Protein AF-A0A1M6QXC8-F1 (afdb_monomer)

Organism: NCBI:txid1123349

Nearest PDB structures (foldseek):
  7bpm-assembly1_A  TM=7.364E-01  e=1.188E+00  synthetic construct

pLDDT: mean 83.91, std 10.19, range [55.34, 93.56]

Foldseek 3Di:
DKKKWFQAPVSDTDIDDDPDPVVVVCVCVVRVGDPVTMDMDDDDPPPPPPD

Sequence (51 aa):
MYILKFVDFEDDLAVKEFNSKEELKEYIIKNNIDKHWYQIEEIKKVIPNLK

Solvent-accessible surface area (backbone atoms only — not comparable to full-atom values): 3203 Å² total; per-residue (Å²): 70,33,37,40,38,30,56,49,97,83,76,42,86,44,77,49,78,30,78,45,71,63,62,47,50,52,49,37,64,74,67,65,57,53,81,91,47,53,49,79,45,76,56,73,84,78,73,77,82,86,122

Mean predicted aligned error: 6.47 Å

Structure (mmCIF, N/CA/C/O backbone):
data_AF-A0A1M6QXC8-F1
#
_entry.id   AF-A0A1M6QXC8-F1
#
loop_
_atom_site.group_PDB
_atom_site.id
_atom_site.type_symbol
_atom_site.label_atom_id
_atom_site.label_alt_id
_atom_site.label_comp_id
_atom_site.label_asym_id
_atom_site.label_entity_id
_atom_site.label_seq_id
_atom_site.pdbx_PDB_ins_code
_atom_site.Cartn_x
_atom_site.Cartn_y
_atom_site.Cartn_z
_atom_site.occupancy
_atom_site.B_iso_or_equiv
_atom_site.auth_seq_id
_atom_site.auth_comp_id
_atom_site.auth_asym_id
_atom_site.auth_atom_id
_atom_site.pdbx_PDB_model_num
ATOM 1 N N . MET A 1 1 ? -9.801 -1.872 6.496 1.00 87.00 1 MET A N 1
ATOM 2 C CA . MET A 1 1 ? -9.371 -2.430 5.203 1.00 87.00 1 MET A CA 1
ATOM 3 C C . MET A 1 1 ? -8.941 -1.266 4.342 1.00 87.00 1 M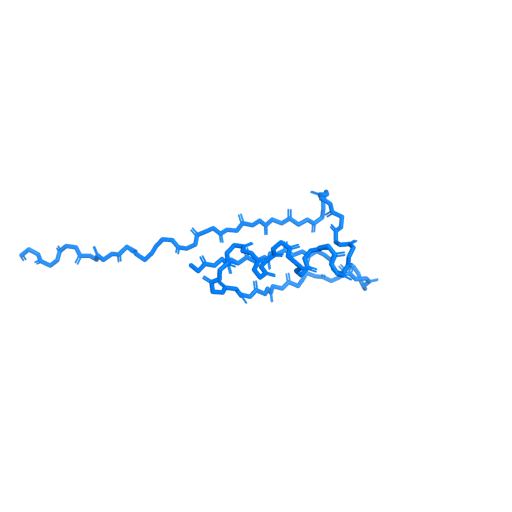ET A C 1
ATOM 5 O O . MET A 1 1 ? -9.626 -0.248 4.332 1.00 87.00 1 MET A O 1
ATOM 9 N N . TYR A 1 2 ? -7.785 -1.381 3.715 1.00 89.00 2 TYR A N 1
ATOM 10 C CA . TYR A 1 2 ? -7.154 -0.321 2.949 1.00 89.00 2 TYR A CA 1
ATOM 11 C C . TYR A 1 2 ? -6.909 -0.815 1.535 1.00 89.00 2 TYR A C 1
ATOM 13 O O . TYR A 1 2 ? -6.536 -1.967 1.344 1.00 89.00 2 TYR A O 1
ATOM 21 N N . ILE A 1 3 ? -7.099 0.054 0.558 1.00 90.44 3 ILE A N 1
ATOM 22 C CA . ILE A 1 3 ? -6.763 -0.210 -0.833 1.00 90.44 3 ILE A CA 1
ATOM 23 C C . ILE A 1 3 ? -5.651 0.754 -1.213 1.00 90.44 3 ILE A C 1
ATOM 25 O O . ILE A 1 3 ? -5.787 1.962 -1.033 1.00 90.44 3 ILE A O 1
ATOM 29 N N . LEU A 1 4 ? -4.554 0.215 -1.724 1.00 91.81 4 LEU A N 1
ATOM 30 C CA . LEU A 1 4 ? -3.495 0.966 -2.373 1.00 91.81 4 LEU A CA 1
ATOM 31 C C . LEU A 1 4 ? -3.679 0.833 -3.881 1.00 91.81 4 LEU A C 1
ATOM 33 O O . LEU A 1 4 ? -3.635 -0.275 -4.413 1.00 91.81 4 LEU A O 1
ATOM 37 N N . LYS A 1 5 ? -3.857 1.957 -4.560 1.00 91.56 5 LYS A N 1
ATOM 38 C CA . LYS A 1 5 ? -3.776 2.057 -6.016 1.00 91.56 5 LYS A CA 1
ATOM 39 C C . LYS A 1 5 ? -2.471 2.756 -6.342 1.00 91.56 5 LYS A C 1
ATOM 41 O O . LYS A 1 5 ? -2.208 3.802 -5.758 1.00 91.56 5 LYS A O 1
ATOM 46 N N . PHE A 1 6 ? -1.645 2.191 -7.202 1.00 91.06 6 PHE A N 1
ATOM 47 C CA . PHE A 1 6 ? -0.358 2.780 -7.550 1.00 91.06 6 PHE A CA 1
ATOM 48 C C . PHE A 1 6 ? 0.017 2.445 -8.985 1.00 91.06 6 PHE A C 1
ATOM 50 O O . PHE A 1 6 ? -0.506 1.486 -9.543 1.00 91.06 6 PHE A O 1
ATOM 57 N N . VAL A 1 7 ? 0.897 3.246 -9.570 1.00 88.38 7 VAL A N 1
ATOM 58 C CA . VAL A 1 7 ? 1.540 2.900 -10.839 1.00 88.38 7 VAL A CA 1
ATOM 59 C C . VAL A 1 7 ? 2.789 2.092 -10.524 1.00 88.38 7 VAL A C 1
ATOM 61 O O . VAL A 1 7 ? 3.577 2.486 -9.658 1.00 88.38 7 VAL A O 1
ATOM 64 N N . ASP A 1 8 ? 2.916 0.927 -11.143 1.00 83.19 8 ASP A N 1
ATOM 65 C CA . ASP A 1 8 ? 4.052 0.044 -10.932 1.00 83.19 8 ASP A CA 1
ATOM 66 C C . ASP A 1 8 ? 5.242 0.415 -11.838 1.00 83.19 8 ASP A C 1
ATOM 68 O O . ASP A 1 8 ? 5.280 1.479 -12.453 1.00 83.19 8 ASP A O 1
ATOM 72 N N . PHE A 1 9 ? 6.274 -0.427 -11.859 1.00 79.62 9 PHE A N 1
ATOM 73 C CA . PHE A 1 9 ? 7.492 -0.152 -12.622 1.00 79.62 9 PHE A CA 1
ATOM 74 C C . PHE A 1 9 ? 7.315 -0.324 -14.140 1.00 79.62 9 PHE A C 1
ATOM 76 O O . PHE A 1 9 ? 8.211 0.075 -14.884 1.00 79.62 9 PHE A O 1
ATOM 83 N N . GLU A 1 10 ? 6.207 -0.914 -14.593 1.00 85.69 10 GLU A N 1
ATOM 84 C CA . GLU A 1 10 ? 5.853 -1.060 -16.010 1.00 85.69 10 GLU A CA 1
ATOM 85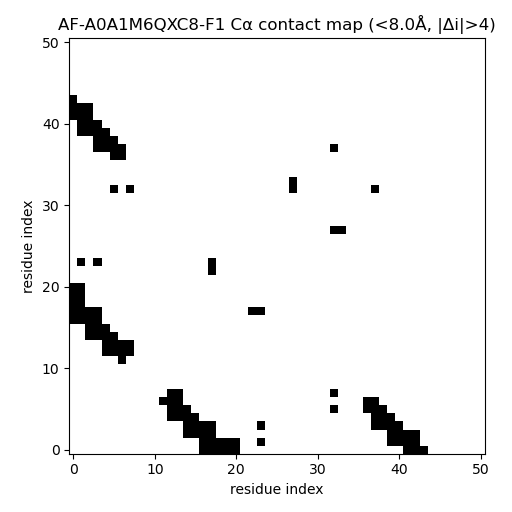 C C . GLU A 1 10 ? 4.918 0.069 -16.482 1.00 85.69 10 GLU A C 1
ATOM 87 O O . GLU A 1 10 ? 4.383 0.003 -17.585 1.00 85.69 10 GLU A O 1
ATOM 92 N N . ASP A 1 11 ? 4.754 1.124 -15.669 1.00 82.75 11 ASP A N 1
ATOM 93 C CA . ASP A 1 11 ? 3.782 2.207 -15.873 1.00 82.75 11 ASP A CA 1
ATOM 94 C C . ASP A 1 11 ? 2.314 1.716 -15.868 1.00 82.75 11 ASP A C 1
ATOM 96 O O . ASP A 1 11 ? 1.401 2.418 -16.316 1.00 82.75 11 ASP A O 1
ATOM 100 N N . ASP A 1 12 ? 2.053 0.537 -15.292 1.00 88.31 12 ASP A N 1
ATOM 101 C CA . ASP A 1 12 ? 0.724 -0.060 -15.214 1.00 88.31 12 ASP A CA 1
ATOM 102 C C . ASP A 1 12 ? 0.009 0.267 -13.896 1.00 88.31 12 ASP A C 1
ATOM 104 O O 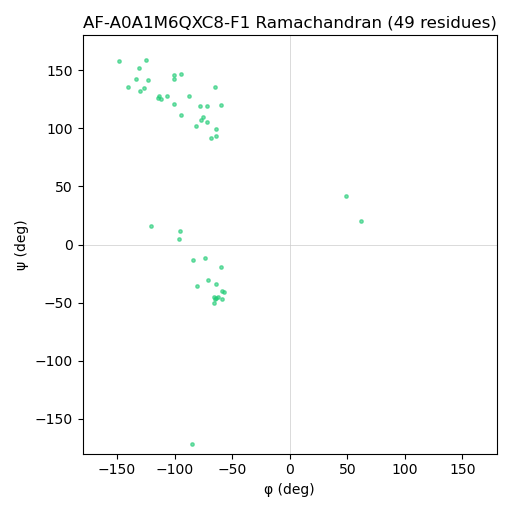. ASP A 1 12 ? 0.597 0.382 -12.815 1.00 88.31 12 ASP A O 1
ATOM 108 N N . LEU A 1 13 ? -1.319 0.406 -13.970 1.00 88.62 13 LEU A N 1
ATOM 109 C CA . LEU A 1 13 ? -2.149 0.673 -12.796 1.00 88.62 13 LEU A CA 1
ATOM 110 C C . LEU A 1 13 ? -2.349 -0.610 -11.976 1.00 88.62 13 LEU A C 1
ATOM 112 O O . LEU A 1 13 ? -3.154 -1.476 -12.323 1.00 88.62 13 LEU A O 1
ATOM 116 N N . ALA A 1 14 ? -1.693 -0.681 -10.824 1.00 89.50 14 ALA A N 1
ATOM 117 C CA . ALA A 1 14 ? -1.801 -1.772 -9.870 1.00 89.50 14 ALA A CA 1
ATOM 118 C C . ALA A 1 14 ? -2.732 -1.428 -8.696 1.00 89.50 14 ALA A C 1
ATOM 120 O O . ALA A 1 14 ? -2.793 -0.295 -8.207 1.00 89.50 14 ALA A O 1
ATOM 121 N N . VAL A 1 15 ? -3.447 -2.440 -8.193 1.00 91.50 15 VAL A N 1
ATOM 122 C CA . VAL A 1 15 ? -4.334 -2.323 -7.026 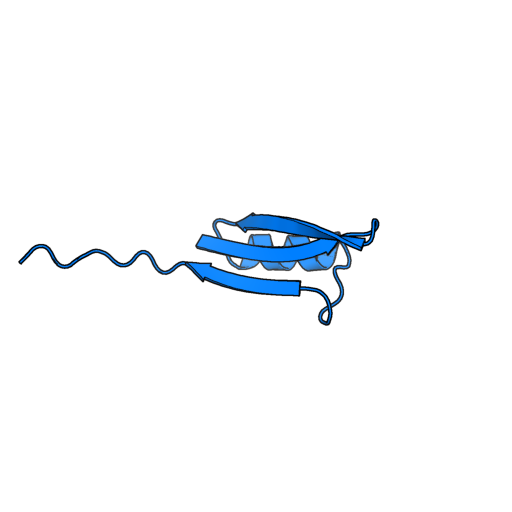1.00 91.50 15 VAL A CA 1
ATOM 123 C C . VAL A 1 15 ? -4.022 -3.430 -6.030 1.00 91.50 15 VAL A C 1
ATOM 125 O O . VAL A 1 15 ? -3.920 -4.599 -6.400 1.00 91.50 15 VAL A O 1
ATOM 128 N N . LYS A 1 16 ? -3.883 -3.070 -4.752 1.00 91.00 16 LYS A N 1
ATOM 129 C CA . LYS A 1 16 ? -3.592 -4.017 -3.677 1.00 91.00 16 LYS A CA 1
ATOM 130 C C . LYS A 1 16 ? -4.367 -3.707 -2.407 1.00 91.00 16 LYS A C 1
ATOM 132 O O . LYS A 1 16 ? -4.441 -2.560 -1.974 1.00 91.00 16 LYS A O 1
ATOM 137 N N . GLU A 1 17 ? -4.921 -4.745 -1.800 1.00 91.62 17 GLU A N 1
ATOM 138 C CA . GLU A 1 17 ? -5.730 -4.647 -0.589 1.00 91.62 17 GLU A CA 1
ATOM 139 C C . GLU A 1 17 ? -4.907 -5.023 0.647 1.00 91.62 17 GLU A C 1
ATOM 141 O O . GLU A 1 17 ? -4.082 -5.936 0.617 1.00 91.62 17 GLU A O 1
ATOM 146 N N . PHE A 1 18 ? -5.148 -4.316 1.747 1.00 92.75 18 PHE A N 1
ATOM 147 C CA . PHE A 1 18 ? -4.465 -4.490 3.022 1.00 92.75 18 PHE A CA 1
ATOM 148 C C . PHE A 1 18 ? -5.472 -4.518 4.167 1.00 92.75 18 PHE A C 1
ATOM 150 O O . PHE A 1 18 ? -6.457 -3.769 4.195 1.00 92.75 18 PHE A O 1
ATOM 157 N N . ASN A 1 19 ? -5.208 -5.360 5.162 1.00 89.19 19 ASN A N 1
ATOM 158 C CA . ASN A 1 19 ? -6.071 -5.469 6.334 1.00 89.19 19 ASN A CA 1
ATOM 159 C C . ASN A 1 19 ? -5.791 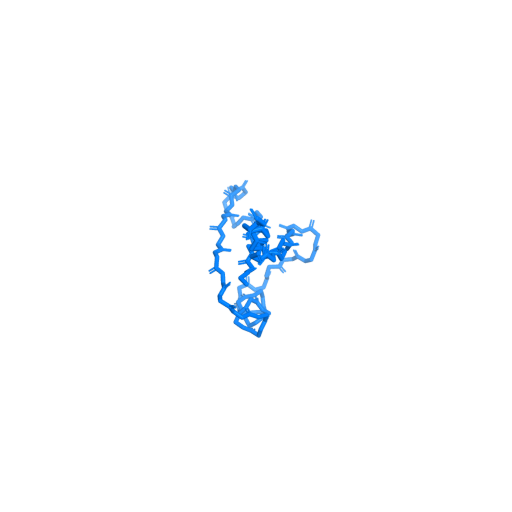-4.346 7.336 1.00 89.19 19 ASN A C 1
ATOM 161 O O . ASN A 1 19 ? -6.730 -3.799 7.925 1.00 89.19 19 ASN A O 1
ATOM 165 N N . SER A 1 20 ? -4.526 -3.942 7.456 1.00 89.81 20 SER A N 1
ATOM 166 C CA . SER A 1 20 ? -4.063 -2.906 8.374 1.00 89.81 20 SER A CA 1
ATOM 167 C C . SER A 1 20 ? -3.303 -1.773 7.672 1.00 89.81 20 SER A C 1
ATOM 169 O O . SER A 1 20 ? -2.790 -1.910 6.561 1.00 89.81 20 SER A O 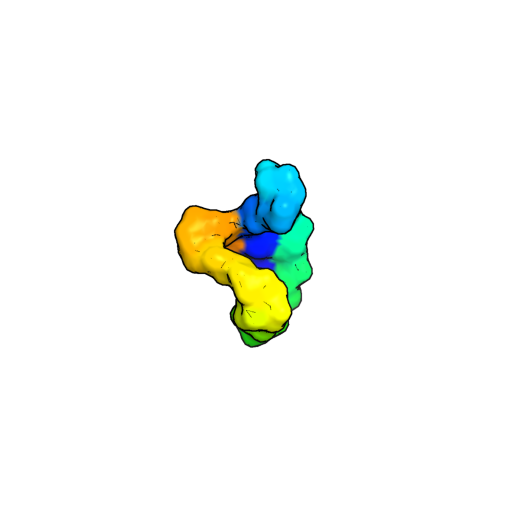1
ATOM 171 N N . LYS A 1 21 ? -3.238 -0.614 8.340 1.00 88.44 21 LYS A N 1
ATOM 172 C CA . LYS A 1 21 ? -2.495 0.559 7.854 1.00 88.44 21 LYS A CA 1
ATOM 173 C C . LYS A 1 21 ? -0.981 0.353 7.935 1.00 88.44 21 LYS A C 1
ATOM 175 O O . LYS A 1 21 ? -0.251 0.944 7.145 1.00 88.44 21 LYS A O 1
ATOM 180 N N . GLU A 1 22 ? -0.521 -0.437 8.902 1.00 92.31 22 GLU A N 1
ATOM 181 C CA . GLU A 1 22 ? 0.894 -0.778 9.072 1.00 92.31 22 GLU A CA 1
ATOM 182 C C . GLU A 1 22 ? 1.397 -1.613 7.896 1.00 92.31 22 GLU A C 1
ATOM 184 O O . GLU A 1 22 ? 2.339 -1.181 7.237 1.00 92.31 22 GLU A O 1
ATOM 189 N N . GLU A 1 23 ? 0.687 -2.686 7.527 1.00 92.44 23 GLU A N 1
ATOM 190 C CA . GLU A 1 23 ? 1.038 -3.508 6.359 1.00 92.44 23 GLU A CA 1
ATOM 191 C C . GLU A 1 23 ? 1.103 -2.684 5.065 1.00 92.44 23 GLU A C 1
ATOM 193 O O . GLU A 1 23 ? 2.017 -2.853 4.256 1.00 92.44 23 GLU A O 1
ATOM 198 N N . LEU A 1 24 ? 0.160 -1.753 4.874 1.00 91.88 24 LEU A N 1
ATOM 199 C CA . LEU A 1 24 ? 0.162 -0.855 3.719 1.00 91.88 24 LEU A CA 1
ATOM 200 C C . LEU A 1 24 ? 1.406 0.045 3.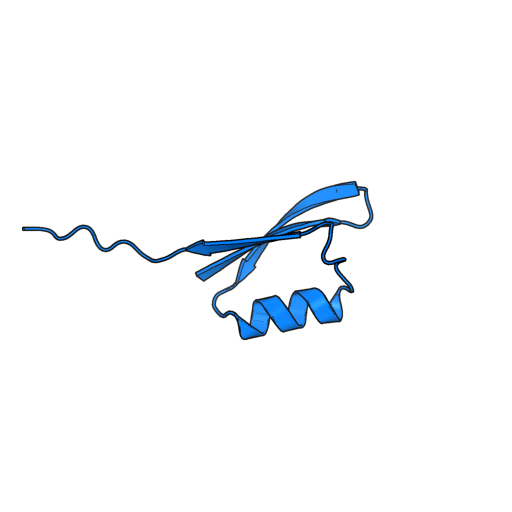704 1.00 91.88 24 LEU A C 1
ATOM 202 O O . LEU A 1 24 ? 2.038 0.215 2.661 1.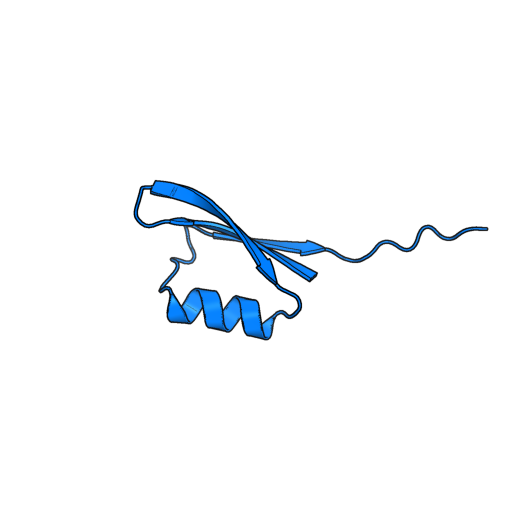00 91.88 24 LEU A O 1
ATOM 206 N N . LYS A 1 25 ? 1.772 0.628 4.851 1.00 90.50 25 LYS A N 1
ATOM 207 C CA . LYS A 1 25 ? 2.953 1.496 4.959 1.00 90.50 25 LYS A CA 1
ATOM 208 C C . LYS A 1 25 ? 4.244 0.723 4.730 1.00 90.50 25 LYS A C 1
ATOM 210 O O . LYS A 1 25 ? 5.103 1.198 3.991 1.00 90.50 25 LYS A O 1
ATOM 215 N N . GLU A 1 26 ? 4.373 -0.454 5.335 1.00 93.56 26 GLU A N 1
ATOM 216 C CA . GLU A 1 26 ? 5.522 -1.332 5.120 1.00 93.56 26 GLU A CA 1
ATOM 217 C C . GLU A 1 26 ? 5.651 -1.715 3.647 1.00 93.56 26 GLU A C 1
ATOM 219 O O . GLU A 1 26 ? 6.754 -1.698 3.104 1.00 93.56 26 GLU A O 1
ATOM 224 N N . TYR A 1 27 ? 4.533 -1.985 2.969 1.00 91.69 27 TYR A N 1
ATOM 225 C CA . TYR A 1 27 ? 4.540 -2.296 1.546 1.00 91.69 27 TYR A CA 1
ATOM 226 C C . TYR A 1 27 ? 5.029 -1.127 0.685 1.00 91.69 27 TYR A C 1
ATOM 228 O O . TYR A 1 27 ? 5.877 -1.337 -0.181 1.00 91.69 27 TYR A O 1
ATOM 236 N N . ILE A 1 28 ? 4.547 0.096 0.931 1.00 89.81 28 ILE A N 1
ATOM 237 C CA . ILE A 1 28 ? 4.997 1.298 0.207 1.00 89.81 28 ILE A CA 1
ATOM 238 C C . ILE A 1 28 ? 6.505 1.495 0.376 1.00 89.81 28 ILE A C 1
ATOM 240 O O . ILE A 1 28 ? 7.209 1.700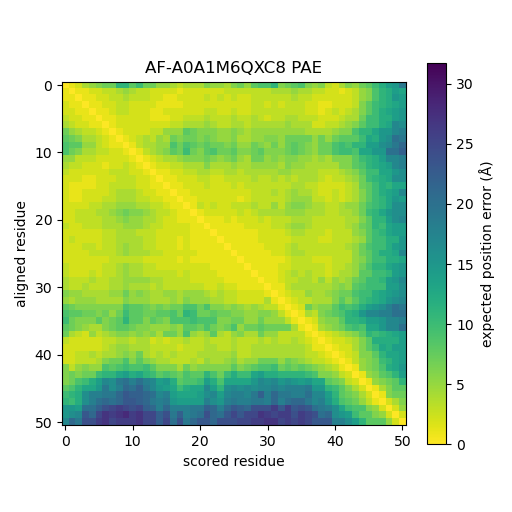 -0.610 1.00 89.81 28 ILE A O 1
ATOM 244 N N . ILE A 1 29 ? 7.006 1.386 1.611 1.00 90.50 29 ILE A N 1
ATOM 245 C CA . ILE A 1 29 ? 8.430 1.567 1.921 1.00 90.50 29 ILE A CA 1
ATOM 246 C C . ILE A 1 29 ? 9.267 0.470 1.256 1.00 90.50 29 ILE A C 1
ATOM 248 O O . ILE A 1 29 ? 10.269 0.764 0.609 1.00 90.50 29 ILE A O 1
ATOM 252 N N . LYS A 1 30 ? 8.847 -0.794 1.376 1.00 90.69 30 LYS A N 1
ATOM 253 C CA . LYS A 1 30 ? 9.580 -1.949 0.841 1.00 90.69 30 LYS A CA 1
ATOM 254 C C . LYS A 1 30 ? 9.676 -1.938 -0.683 1.00 90.69 30 LYS A C 1
ATOM 256 O O . LYS A 1 30 ? 10.681 -2.388 -1.221 1.00 90.69 30 LYS A O 1
ATOM 261 N N . ASN A 1 31 ? 8.644 -1.443 -1.363 1.00 88.06 31 ASN A N 1
ATOM 262 C CA . ASN A 1 31 ? 8.602 -1.370 -2.824 1.00 88.06 31 ASN A CA 1
ATOM 263 C C . ASN A 1 31 ? 9.023 0.004 -3.363 1.00 88.06 31 ASN A C 1
ATOM 265 O O . ASN A 1 31 ? 8.947 0.219 -4.566 1.00 88.06 31 ASN A O 1
ATOM 269 N N . ASN A 1 32 ? 9.461 0.921 -2.490 1.00 86.31 32 ASN A N 1
ATOM 270 C CA . ASN A 1 32 ? 9.860 2.284 -2.842 1.00 86.31 32 ASN A CA 1
ATOM 271 C C . ASN A 1 32 ? 8.828 2.998 -3.739 1.00 86.31 32 ASN A C 1
ATOM 273 O O . ASN A 1 32 ? 9.184 3.653 -4.717 1.00 86.31 32 ASN A O 1
ATOM 277 N N . ILE A 1 33 ? 7.539 2.823 -3.425 1.00 85.81 33 ILE A N 1
ATOM 278 C CA . ILE A 1 33 ? 6.449 3.389 -4.227 1.00 85.81 33 ILE A CA 1
ATOM 279 C C . ILE A 1 33 ? 6.429 4.893 -3.991 1.00 85.81 33 ILE A C 1
ATOM 281 O O . ILE A 1 33 ? 6.235 5.360 -2.862 1.00 85.81 33 ILE A O 1
ATOM 285 N N . ASP A 1 34 ? 6.630 5.651 -5.064 1.00 78.81 34 ASP A N 1
ATOM 286 C CA . ASP A 1 34 ? 6.710 7.098 -4.980 1.00 78.81 34 ASP A CA 1
ATOM 287 C C . ASP A 1 34 ? 5.367 7.697 -4.531 1.00 78.81 34 ASP A C 1
ATOM 289 O O . ASP A 1 34 ? 4.289 7.337 -5.009 1.00 78.81 34 ASP A O 1
ATOM 293 N N . LYS A 1 35 ? 5.440 8.650 -3.600 1.00 75.19 35 LYS A N 1
ATOM 294 C CA . LYS A 1 35 ? 4.289 9.362 -3.024 1.00 75.19 35 LYS A CA 1
ATOM 295 C C . LYS A 1 35 ? 3.448 10.134 -4.033 1.00 75.19 35 LYS A C 1
ATOM 297 O O . LYS A 1 35 ? 2.311 10.474 -3.719 1.00 75.19 35 LYS A O 1
ATOM 302 N N . HIS A 1 36 ? 3.992 10.427 -5.209 1.00 76.12 36 HIS A N 1
ATOM 303 C CA . HIS A 1 36 ? 3.267 11.081 -6.292 1.00 76.12 36 HIS A CA 1
ATOM 304 C C . HIS A 1 36 ? 2.448 10.102 -7.146 1.00 76.12 36 HIS A C 1
ATOM 306 O O . HIS A 1 36 ? 1.577 10.545 -7.889 1.00 76.12 36 HIS A O 1
ATOM 312 N N . TRP A 1 37 ? 2.687 8.795 -7.006 1.00 83.81 37 TRP A N 1
ATOM 313 C CA . TRP A 1 37 ? 2.161 7.754 -7.891 1.00 83.81 37 TRP A CA 1
ATOM 314 C C . TRP A 1 37 ? 1.301 6.721 -7.159 1.00 83.81 37 TRP A C 1
ATOM 316 O O . TRP A 1 37 ? 1.021 5.658 -7.709 1.00 83.81 37 TRP A O 1
ATOM 326 N N . TYR A 1 38 ? 0.857 7.022 -5.932 1.00 85.94 38 TYR A N 1
ATOM 327 C CA . TYR A 1 38 ? -0.091 6.179 -5.207 1.00 85.94 38 TYR A CA 1
ATOM 328 C C . TYR A 1 38 ? -1.280 6.947 -4.623 1.00 85.94 38 TYR A C 1
ATOM 330 O O . TYR A 1 38 ? -1.188 8.107 -4.224 1.00 85.94 38 TYR A O 1
ATOM 338 N N . GLN A 1 39 ? -2.399 6.242 -4.491 1.00 88.44 39 GLN A N 1
ATOM 339 C CA . GLN A 1 39 ? -3.609 6.653 -3.794 1.00 88.44 39 GLN A CA 1
ATOM 340 C C . GLN A 1 39 ? -3.993 5.578 -2.772 1.00 88.44 39 GLN A C 1
ATOM 342 O O . GLN A 1 39 ? -3.988 4.384 -3.069 1.00 88.44 39 GLN A O 1
ATOM 347 N N . ILE A 1 40 ? -4.340 6.009 -1.557 1.00 88.88 40 ILE A N 1
ATOM 348 C CA . ILE A 1 40 ? -4.783 5.127 -0.473 1.00 88.88 40 ILE A CA 1
ATOM 349 C C . ILE A 1 40 ? -6.260 5.394 -0.199 1.00 88.88 40 ILE A C 1
ATOM 351 O O . ILE A 1 40 ? -6.638 6.524 0.104 1.00 88.88 40 ILE A O 1
ATOM 355 N N . GLU A 1 41 ? -7.082 4.352 -0.240 1.00 86.94 41 GLU A N 1
ATOM 356 C CA . GLU A 1 41 ? -8.493 4.404 0.137 1.00 86.94 41 GLU A CA 1
ATOM 357 C C . GLU A 1 41 ? -8.729 3.568 1.398 1.00 86.94 41 GLU A C 1
ATOM 359 O O . GLU A 1 41 ? -8.352 2.399 1.470 1.00 86.94 41 GLU A O 1
ATOM 364 N N . GLU A 1 42 ? -9.354 4.159 2.416 1.00 85.94 42 GLU A N 1
ATOM 365 C CA . GLU A 1 42 ? -9.772 3.436 3.619 1.00 85.94 42 GLU A CA 1
ATOM 366 C C . GLU A 1 42 ? -11.227 2.991 3.458 1.00 85.94 42 GLU A C 1
ATOM 368 O O . GLU A 1 42 ? -12.150 3.808 3.482 1.00 85.94 42 GLU A O 1
ATOM 373 N N . ILE A 1 43 ? -11.448 1.681 3.337 1.00 81.50 43 ILE A N 1
ATOM 374 C CA . ILE A 1 43 ? -12.794 1.115 3.351 1.00 81.50 43 ILE A CA 1
ATOM 375 C C . ILE A 1 43 ? -13.246 0.993 4.800 1.00 81.50 43 ILE A C 1
ATOM 377 O O . ILE A 1 43 ? -12.879 0.066 5.535 1.00 81.50 43 ILE A O 1
ATOM 381 N N . LYS A 1 44 ? -14.091 1.943 5.202 1.00 77.19 44 LYS A N 1
ATOM 382 C CA . LYS A 1 44 ? -14.914 1.820 6.400 1.00 77.19 44 LYS A CA 1
ATOM 383 C C . LYS A 1 44 ? -16.095 0.923 6.064 1.00 77.19 44 LYS A C 1
ATOM 385 O O . LYS A 1 44 ? -16.886 1.230 5.178 1.00 77.19 44 LYS A O 1
ATOM 390 N N . LYS A 1 45 ? -16.204 -0.200 6.772 1.00 63.12 45 LYS A N 1
ATOM 391 C CA . LYS A 1 45 ? -17.345 -1.108 6.658 1.00 63.12 45 LYS A CA 1
ATOM 392 C C . LYS A 1 45 ? -18.581 -0.349 7.142 1.00 63.12 45 LYS A C 1
ATOM 394 O O . LYS A 1 45 ? -18.771 -0.176 8.343 1.00 63.12 45 LYS A O 1
ATOM 399 N N . VAL A 1 46 ? -19.377 0.173 6.213 1.00 61.91 46 VAL A N 1
ATOM 400 C CA . VAL A 1 46 ? -20.663 0.783 6.547 1.00 61.91 46 VAL A CA 1
ATOM 401 C C . VAL A 1 46 ? -21.574 -0.377 6.924 1.00 61.91 46 VAL A C 1
ATOM 403 O O . VAL A 1 46 ? -21.949 -1.167 6.063 1.00 61.91 46 VAL A O 1
ATOM 406 N N . ILE A 1 47 ? -21.853 -0.553 8.215 1.00 63.47 47 ILE A N 1
ATOM 407 C CA . ILE A 1 47 ? -22.902 -1.475 8.649 1.00 63.47 47 ILE A CA 1
ATOM 408 C C . ILE A 1 47 ? -24.209 -0.743 8.338 1.00 63.47 47 ILE A C 1
ATOM 410 O O . ILE A 1 47 ? -24.462 0.286 8.973 1.00 63.47 47 ILE A O 1
ATOM 414 N N . PRO A 1 48 ? -25.013 -1.175 7.347 1.00 62.06 48 PRO A N 1
ATOM 415 C CA . PRO A 1 48 ? -26.327 -0.589 7.169 1.00 62.06 48 PRO A CA 1
ATOM 416 C C . PRO A 1 48 ? -27.085 -0.838 8.468 1.00 62.06 48 PRO A C 1
ATOM 418 O O . PRO A 1 48 ? -27.214 -1.976 8.919 1.00 62.06 48 PRO A O 1
ATOM 421 N N . ASN A 1 49 ? -27.498 0.250 9.108 1.00 58.34 49 ASN A N 1
ATOM 422 C CA . ASN A 1 49 ? -28.307 0.207 10.311 1.00 58.34 49 ASN A CA 1
ATOM 423 C C . ASN A 1 49 ? -29.641 -0.441 9.903 1.00 58.34 49 ASN A C 1
ATOM 425 O O . ASN A 1 49 ? -30.509 0.232 9.350 1.00 58.34 49 ASN A O 1
ATOM 429 N N . LEU A 1 50 ? -29.751 -1.761 10.069 1.00 61.72 50 LEU A N 1
ATOM 430 C CA . LEU A 1 50 ? -30.995 -2.509 9.916 1.00 61.72 50 LEU A CA 1
ATOM 431 C C . LEU A 1 50 ? -31.892 -2.073 11.075 1.00 61.72 50 LEU A C 1
ATOM 433 O O . LEU A 1 50 ? -31.755 -2.560 12.195 1.00 61.72 50 LEU A O 1
ATOM 437 N N . LYS A 1 51 ? -32.697 -1.047 10.801 1.00 55.34 51 LYS A N 1
ATOM 438 C CA . LYS A 1 51 ? -33.724 -0.512 11.689 1.00 55.34 51 LYS A CA 1
ATOM 439 C C . LYS A 1 51 ? -35.005 -1.322 11.564 1.00 55.34 51 LYS A C 1
ATOM 441 O O . LYS A 1 51 ? -35.297 -1.759 10.429 1.00 55.34 51 LYS A O 1
#

Radius of gyration: 13.37 Å; Cα contacts (8 Å, |Δi|>4): 62; chains: 1; bounding box: 44×17×28 Å

Secondary structure (DSSP, 8-state):
-EEEEEE-TTS-EEEEEESSHHHHHHHHHHTT--TTSEEEEE---------